Protein AF-A0A661CPG4-F1 (afdb_monomer)

Foldseek 3Di:
DPVVVVVVVVVVVVVVCVVCVVVVVVCCLAAPVPPDDDPDPCVDPVPDDPCSVVVHPDCPNNVVVVVVVVVCCCVQPNPVDDNDADDDPDPVLVVDPVSRVVRVVVD

Secondary structure (DSSP, 8-state):
--HHHHHHHHHHHHHHHGGGHHHHHHHHHHH-TTS--SSS---SGGG--TTGGGG---SHHHHHHHHHHHHHHHHHS-SSS-------SSHHHHH-HHHHHHHHHH-

pLDDT: mean 87.08, std 8.25, range [58.81, 96.44]

Structure (mmCIF, N/CA/C/O backbone):
data_AF-A0A661CPG4-F1
#
_entry.id   AF-A0A661CPG4-F1
#
loop_
_atom_site.group_PDB
_atom_site.id
_atom_site.type_symbol
_atom_site.label_atom_id
_atom_site.label_alt_id
_atom_site.label_comp_id
_atom_site.label_asym_id
_atom_site.label_entity_id
_atom_site.label_seq_id
_atom_site.pdbx_PDB_ins_code
_atom_site.Cartn_x
_atom_site.Cartn_y
_atom_site.Cartn_z
_atom_site.occupancy
_atom_site.B_iso_or_equiv
_atom_site.auth_seq_id
_atom_site.auth_comp_id
_atom_site.auth_asym_id
_atom_site.auth_atom_id
_atom_site.pdbx_PDB_model_num
ATOM 1 N N . MET A 1 1 ? -26.706 0.004 -19.960 1.00 58.81 1 MET A N 1
ATOM 2 C CA . MET A 1 1 ? -25.439 0.669 -19.594 1.00 58.81 1 MET A CA 1
ATOM 3 C C . MET A 1 1 ? -24.641 0.828 -20.866 1.00 58.81 1 MET A C 1
ATOM 5 O O . MET A 1 1 ? -24.488 -0.153 -21.580 1.00 58.81 1 MET A O 1
ATOM 9 N N . ASP A 1 2 ? -24.235 2.049 -21.197 1.00 75.50 2 ASP A N 1
ATOM 10 C CA . ASP A 1 2 ? -23.471 2.307 -22.415 1.00 75.50 2 ASP A CA 1
ATOM 11 C C . ASP A 1 2 ? -22.000 1.945 -22.174 1.00 75.50 2 ASP A C 1
ATOM 13 O O . ASP A 1 2 ? -21.234 2.707 -21.580 1.00 75.50 2 ASP A O 1
ATOM 17 N N . ASN A 1 3 ? -21.629 0.731 -22.584 1.00 86.62 3 ASN A N 1
ATOM 18 C CA . ASN A 1 3 ? -20.278 0.191 -22.422 1.00 86.62 3 ASN A CA 1
ATOM 19 C C . ASN A 1 3 ? -19.216 1.089 -23.079 1.00 86.62 3 ASN A C 1
ATOM 21 O O . ASN A 1 3 ? -18.070 1.113 -22.633 1.00 86.62 3 ASN A O 1
ATOM 25 N N . THR A 1 4 ? -19.601 1.872 -24.087 1.00 91.38 4 THR A N 1
ATOM 26 C CA . THR A 1 4 ? -18.722 2.802 -24.804 1.00 91.38 4 THR A CA 1
ATOM 27 C C . THR A 1 4 ? -18.195 3.898 -23.882 1.00 91.38 4 THR A C 1
ATOM 29 O O . THR A 1 4 ? -16.997 4.181 -23.862 1.00 91.38 4 THR A O 1
ATOM 32 N N . LEU A 1 5 ? -19.073 4.474 -23.058 1.00 92.56 5 LEU A N 1
ATOM 33 C CA . LEU A 1 5 ? -18.719 5.539 -22.123 1.00 92.56 5 LEU A CA 1
ATOM 34 C C . LEU A 1 5 ? -17.819 5.025 -20.988 1.00 92.56 5 LEU A C 1
ATOM 36 O O . LEU A 1 5 ? -16.914 5.729 -20.541 1.00 92.56 5 LEU A O 1
ATOM 40 N N . LEU A 1 6 ? -18.018 3.779 -20.548 1.00 94.31 6 LEU A N 1
ATOM 41 C CA . LEU A 1 6 ? -17.134 3.133 -19.571 1.00 94.31 6 LEU A CA 1
ATOM 42 C C . LEU A 1 6 ? -15.720 2.942 -20.128 1.00 94.31 6 LEU A C 1
ATOM 44 O O . LEU A 1 6 ? -14.752 3.277 -19.447 1.00 94.31 6 LEU A O 1
ATOM 48 N N . ILE A 1 7 ? -15.598 2.466 -21.371 1.00 95.75 7 ILE A N 1
ATOM 49 C CA . ILE A 1 7 ? -14.301 2.281 -22.036 1.00 95.75 7 ILE A CA 1
ATOM 50 C C . ILE A 1 7 ? -13.585 3.626 -22.200 1.00 95.75 7 ILE A C 1
ATOM 52 O O . ILE A 1 7 ? -12.404 3.734 -21.877 1.00 95.75 7 ILE A O 1
ATOM 56 N N . GLN A 1 8 ? -14.296 4.669 -22.635 1.00 95.12 8 GLN A N 1
ATOM 57 C CA . GLN A 1 8 ? -13.725 6.012 -22.772 1.00 95.12 8 GLN A CA 1
ATOM 58 C C . GLN A 1 8 ? -13.224 6.568 -21.432 1.00 95.12 8 GLN A C 1
ATOM 60 O O . GLN A 1 8 ? -12.108 7.084 -21.356 1.00 95.12 8 GLN A O 1
ATOM 65 N N . ASN A 1 9 ? -14.011 6.422 -20.361 1.00 95.12 9 ASN A N 1
ATOM 66 C CA . ASN A 1 9 ? -13.610 6.857 -19.024 1.00 95.12 9 ASN A CA 1
ATOM 67 C C . ASN A 1 9 ? -12.398 6.085 -18.500 1.00 95.12 9 ASN A C 1
ATOM 69 O O . ASN A 1 9 ? -11.478 6.696 -17.958 1.00 95.12 9 ASN A O 1
ATOM 73 N N . TYR A 1 10 ? -12.373 4.765 -18.688 1.00 95.50 10 TYR A N 1
ATOM 74 C CA . TYR A 1 10 ? -11.228 3.941 -18.316 1.00 95.50 10 TYR A CA 1
ATOM 75 C C . TYR A 1 10 ? -9.963 4.376 -19.058 1.00 95.50 10 TYR A C 1
ATOM 77 O O . TYR A 1 10 ? -8.939 4.609 -18.420 1.00 95.50 10 TYR A O 1
ATOM 85 N N . SER A 1 11 ? -10.033 4.544 -20.383 1.00 95.12 11 SER A N 1
ATOM 86 C CA . SER A 1 11 ? -8.882 4.974 -21.182 1.00 95.12 11 SER A CA 1
ATOM 87 C C . SER A 1 11 ? -8.360 6.336 -20.733 1.00 95.12 11 SER A C 1
ATOM 89 O O . SER A 1 11 ? -7.154 6.490 -20.558 1.00 95.12 11 SER A O 1
ATOM 91 N N . ARG A 1 12 ? -9.255 7.296 -20.459 1.00 95.50 12 ARG A N 1
ATOM 92 C CA . ARG A 1 12 ? -8.874 8.615 -19.936 1.00 95.50 12 ARG A CA 1
ATOM 93 C C . ARG A 1 12 ? -8.139 8.511 -18.596 1.00 95.50 12 ARG A C 1
ATOM 95 O O . ARG A 1 12 ? -7.035 9.033 -18.469 1.00 95.50 12 ARG A O 1
ATOM 102 N N . LEU A 1 13 ? -8.710 7.797 -17.622 1.00 95.38 13 LEU A N 1
ATOM 103 C CA . LEU A 1 13 ? -8.099 7.616 -16.298 1.00 95.38 13 LEU A CA 1
ATOM 104 C C . LEU A 1 13 ? -6.771 6.850 -16.372 1.00 95.38 13 LEU A C 1
ATOM 106 O O . LEU A 1 13 ? -5.835 7.158 -15.635 1.00 95.38 13 LEU A O 1
ATOM 110 N N . LYS A 1 14 ? -6.661 5.871 -17.279 1.00 92.75 14 LYS A N 1
ATOM 111 C CA . LYS A 1 14 ? -5.415 5.136 -17.514 1.00 92.75 14 LYS A CA 1
ATOM 112 C C . LYS A 1 14 ? -4.313 6.075 -18.007 1.00 92.75 14 LYS A C 1
ATOM 114 O O . LYS A 1 14 ? -3.217 6.028 -17.460 1.00 92.75 14 LYS A O 1
ATOM 119 N N . THR A 1 15 ? -4.614 6.948 -18.972 1.00 93.38 15 THR A N 1
ATOM 120 C CA . THR A 1 15 ? -3.666 7.955 -19.475 1.00 93.38 15 THR A CA 1
ATOM 121 C C . THR A 1 15 ? -3.236 8.934 -18.385 1.00 93.38 15 THR A C 1
ATOM 123 O O . THR A 1 1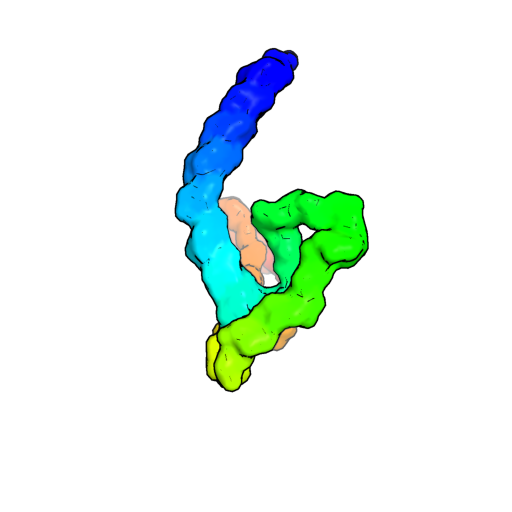5 ? -2.047 9.217 -18.259 1.00 93.38 15 THR A O 1
ATOM 126 N N . GLU A 1 16 ? -4.170 9.422 -17.565 1.00 93.31 16 GLU A N 1
ATOM 127 C CA . GLU A 1 16 ? -3.851 10.308 -16.436 1.00 93.31 16 GLU A CA 1
ATOM 128 C C . GLU A 1 16 ? -2.903 9.614 -15.436 1.00 93.31 16 GLU A C 1
ATOM 130 O O . GLU A 1 16 ? -1.909 10.200 -14.995 1.00 93.31 16 GLU A O 1
ATOM 135 N N . ARG A 1 17 ? -3.145 8.331 -15.139 1.00 91.69 17 ARG A N 1
ATOM 136 C CA . ARG A 1 17 ? -2.322 7.524 -14.227 1.00 91.69 17 ARG A CA 1
ATOM 137 C C . ARG A 1 17 ? -0.905 7.260 -14.753 1.00 91.69 17 ARG A C 1
ATOM 139 O O . ARG A 1 17 ? 0.005 7.148 -13.931 1.00 91.69 17 ARG A O 1
ATOM 146 N N . THR A 1 18 ? -0.700 7.215 -16.076 1.00 90.38 18 THR A N 1
ATOM 147 C CA . THR A 1 18 ? 0.617 6.973 -16.707 1.00 90.38 18 THR A CA 1
ATOM 148 C C . THR A 1 18 ? 1.687 7.982 -16.278 1.00 90.38 18 THR A C 1
ATOM 150 O O . THR A 1 18 ? 2.878 7.678 -16.295 1.00 90.38 18 THR A O 1
ATOM 153 N N . THR A 1 19 ? 1.286 9.169 -15.819 1.00 89.81 19 THR A N 1
ATOM 154 C CA . THR A 1 19 ? 2.201 10.175 -15.252 1.00 89.81 19 THR A CA 1
ATOM 155 C C . THR A 1 19 ? 3.051 9.641 -14.091 1.00 89.81 19 THR A C 1
ATOM 157 O O . THR A 1 19 ? 4.192 10.069 -13.928 1.00 89.81 19 THR A O 1
ATOM 160 N N . LEU A 1 20 ? 2.537 8.672 -13.324 1.00 90.81 20 LEU A N 1
ATOM 161 C CA . LEU A 1 20 ? 3.230 8.058 -12.187 1.00 90.81 20 LEU A CA 1
ATOM 162 C C . LEU A 1 20 ? 4.123 6.875 -12.581 1.00 90.81 20 LEU A C 1
ATOM 164 O O . LEU A 1 20 ? 4.902 6.402 -11.751 1.00 90.81 20 LEU A O 1
ATOM 168 N N . ASP A 1 21 ? 4.015 6.373 -13.813 1.00 90.69 21 ASP A N 1
ATOM 169 C CA . ASP A 1 21 ? 4.669 5.129 -14.240 1.00 90.69 21 ASP A CA 1
ATOM 170 C C . ASP A 1 21 ? 6.187 5.248 -14.149 1.00 90.69 21 ASP A C 1
A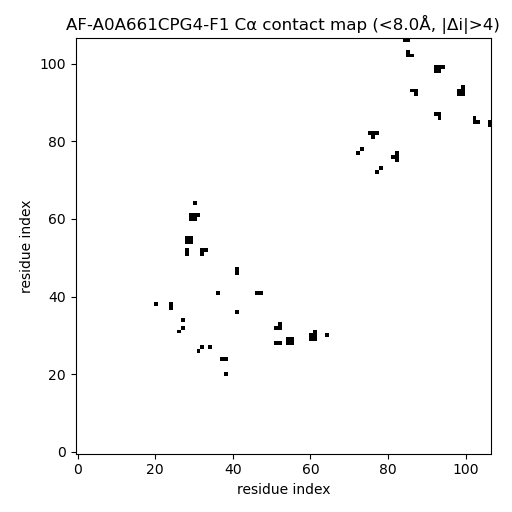TOM 172 O O . ASP A 1 21 ? 6.848 4.331 -13.675 1.00 90.69 21 ASP A O 1
ATOM 176 N N . SER A 1 22 ? 6.741 6.404 -14.521 1.00 90.12 22 SER A N 1
ATOM 177 C CA . SER A 1 22 ? 8.183 6.659 -14.452 1.00 90.12 22 SER A CA 1
ATOM 178 C C . SER A 1 22 ? 8.713 6.618 -13.014 1.00 90.12 22 SER A C 1
ATOM 180 O O . SER A 1 22 ? 9.751 6.010 -12.748 1.00 90.12 22 SER A O 1
ATOM 182 N N . THR A 1 23 ? 7.985 7.217 -12.069 1.00 92.12 23 THR A N 1
ATOM 183 C CA . THR A 1 23 ? 8.338 7.211 -10.645 1.00 92.12 23 THR A CA 1
ATOM 184 C C . THR A 1 23 ? 8.206 5.814 -10.050 1.00 92.12 23 THR A C 1
ATOM 186 O O . THR A 1 23 ? 9.097 5.363 -9.333 1.00 92.12 23 THR A O 1
ATOM 189 N N . LEU A 1 24 ? 7.122 5.105 -10.362 1.00 91.12 24 LEU A N 1
ATOM 190 C CA . LEU A 1 24 ? 6.887 3.756 -9.854 1.00 91.12 24 LEU A CA 1
ATOM 191 C C . LEU A 1 24 ? 7.882 2.747 -10.435 1.00 91.12 24 LEU A C 1
ATOM 193 O O . LEU A 1 24 ? 8.331 1.862 -9.715 1.00 91.12 24 LEU A O 1
ATOM 197 N N . GLU A 1 25 ? 8.288 2.912 -11.693 1.00 89.50 25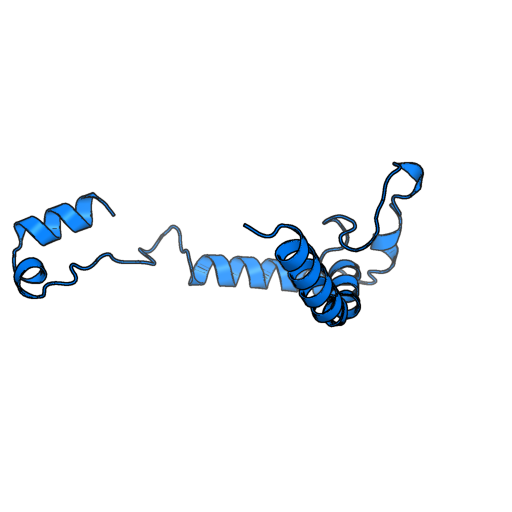 GLU A N 1
ATOM 198 C CA . GLU A 1 25 ? 9.344 2.110 -12.310 1.00 89.50 25 GLU A CA 1
ATOM 199 C C . GLU A 1 25 ? 10.705 2.369 -11.649 1.00 89.50 25 GLU A C 1
ATOM 201 O O . GLU A 1 25 ? 11.459 1.431 -11.393 1.00 89.50 25 GLU A O 1
ATOM 206 N N . ALA A 1 26 ? 11.015 3.622 -11.297 1.00 90.38 26 ALA A N 1
ATOM 207 C CA . ALA A 1 26 ? 12.223 3.942 -10.537 1.00 90.38 26 ALA A CA 1
ATOM 208 C C . ALA A 1 26 ? 12.203 3.301 -9.137 1.00 90.38 26 ALA A C 1
ATOM 210 O O . ALA A 1 26 ? 13.186 2.679 -8.731 1.00 90.38 26 ALA A O 1
ATOM 211 N N . ILE A 1 27 ? 11.074 3.385 -8.422 1.00 91.38 27 ILE A N 1
ATOM 212 C CA . ILE A 1 27 ? 10.893 2.708 -7.127 1.00 91.38 27 ILE A CA 1
ATOM 213 C C . ILE A 1 27 ? 11.081 1.200 -7.293 1.00 91.38 27 ILE A C 1
ATOM 215 O O . ILE A 1 27 ? 11.812 0.578 -6.524 1.00 91.38 27 ILE A O 1
ATOM 219 N N . ARG A 1 28 ? 10.469 0.612 -8.323 1.00 90.50 28 ARG A N 1
ATOM 220 C CA . ARG A 1 28 ? 10.587 -0.815 -8.606 1.00 90.50 28 ARG A CA 1
ATOM 221 C C . ARG A 1 28 ? 12.040 -1.232 -8.820 1.00 90.50 28 ARG A C 1
ATOM 223 O O . ARG A 1 28 ? 12.480 -2.176 -8.176 1.00 90.50 28 ARG A O 1
ATOM 230 N N . ARG A 1 29 ? 12.806 -0.493 -9.622 1.00 89.19 29 ARG A N 1
ATOM 231 C CA . ARG A 1 29 ? 14.220 -0.806 -9.896 1.00 89.19 29 ARG A CA 1
ATOM 232 C C . ARG A 1 29 ? 15.127 -0.705 -8.671 1.00 89.19 29 ARG A C 1
ATOM 234 O O . ARG A 1 29 ? 16.015 -1.536 -8.521 1.00 89.19 29 ARG A O 1
ATOM 241 N N . PHE A 1 30 ? 14.931 0.300 -7.815 1.00 91.56 30 PHE A N 1
ATOM 242 C CA . PHE A 1 30 ? 15.885 0.604 -6.736 1.00 91.56 30 PHE A CA 1
ATOM 243 C C . PHE A 1 30 ? 15.466 0.119 -5.342 1.00 91.56 30 PHE A C 1
ATOM 245 O O . PHE A 1 30 ? 16.326 -0.079 -4.488 1.00 91.56 30 PHE A O 1
ATOM 252 N N . PHE A 1 31 ? 14.171 -0.086 -5.096 1.00 92.12 31 PHE A N 1
ATOM 253 C CA . PHE A 1 31 ? 13.652 -0.477 -3.779 1.00 92.12 31 PHE A CA 1
ATOM 254 C C . PHE A 1 31 ? 13.026 -1.873 -3.768 1.00 92.12 31 PHE A C 1
ATOM 256 O O . PHE A 1 31 ? 13.054 -2.529 -2.731 1.00 92.12 31 PHE A O 1
ATOM 263 N N . VAL A 1 32 ? 12.466 -2.348 -4.887 1.00 90.31 32 VAL A N 1
ATOM 264 C CA . VAL A 1 32 ? 11.806 -3.667 -4.962 1.00 90.31 32 VAL A CA 1
ATOM 265 C C . VAL A 1 32 ? 12.112 -4.424 -6.271 1.00 90.31 32 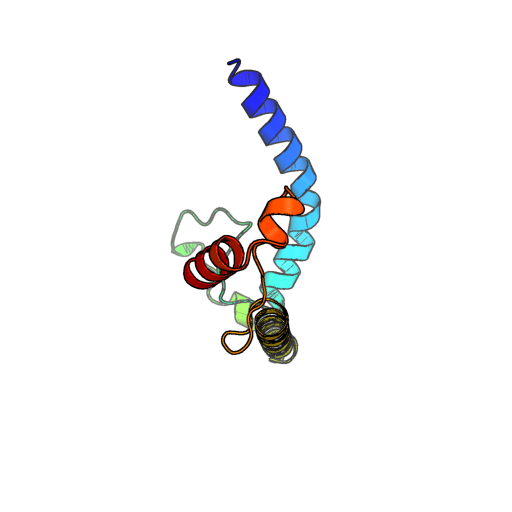VAL A C 1
ATOM 267 O O . VAL A 1 32 ? 11.185 -4.870 -6.955 1.00 90.31 32 VAL A O 1
ATOM 270 N N . PRO A 1 33 ? 13.398 -4.639 -6.622 1.00 87.44 33 PRO A N 1
ATOM 271 C CA . PRO A 1 33 ? 13.806 -5.148 -7.942 1.00 87.44 33 PRO A CA 1
ATOM 272 C C . PRO A 1 33 ? 13.261 -6.547 -8.273 1.00 87.44 33 PRO A C 1
ATOM 274 O O . PRO A 1 33 ? 13.136 -6.910 -9.439 1.00 87.44 33 PRO A O 1
ATOM 277 N N . HIS A 1 34 ? 12.903 -7.336 -7.257 1.00 81.62 34 HIS A N 1
ATOM 278 C CA . HIS A 1 34 ? 12.440 -8.718 -7.410 1.00 81.62 34 HIS A CA 1
ATOM 279 C C . HIS A 1 34 ? 10.912 -8.877 -7.465 1.00 81.62 34 HIS A C 1
ATOM 281 O O . HIS A 1 34 ? 10.430 -10.000 -7.573 1.00 81.62 34 HIS A O 1
ATOM 287 N N . ARG A 1 35 ? 10.127 -7.791 -7.385 1.00 79.94 35 ARG A N 1
ATOM 288 C CA . ARG A 1 35 ? 8.651 -7.870 -7.349 1.00 79.94 35 ARG A CA 1
ATOM 289 C C . ARG A 1 35 ? 7.973 -8.005 -8.723 1.00 79.94 35 ARG A C 1
ATOM 291 O O . ARG A 1 35 ? 6.749 -8.027 -8.777 1.00 79.94 35 ARG A O 1
ATOM 298 N N . GLY A 1 36 ? 8.747 -8.143 -9.801 1.00 74.94 36 GLY A N 1
ATOM 299 C CA . GLY A 1 36 ? 8.246 -8.301 -11.173 1.00 74.94 36 GLY A CA 1
ATOM 300 C C . GLY A 1 36 ? 8.231 -7.002 -11.985 1.00 74.94 36 GLY A C 1
ATOM 301 O O . GLY A 1 36 ? 8.563 -5.930 -11.477 1.00 74.94 36 GLY A O 1
ATOM 302 N N . GLU A 1 37 ? 7.897 -7.126 -13.270 1.00 75.94 37 GLU A N 1
ATOM 303 C CA . GLU A 1 37 ? 7.711 -6.025 -14.225 1.00 75.94 37 GLU A CA 1
ATOM 304 C C . GLU A 1 37 ? 6.239 -5.578 -14.191 1.00 75.94 37 GLU A C 1
ATOM 306 O O . GLU A 1 37 ? 5.352 -6.373 -14.488 1.00 75.94 37 GLU A O 1
ATOM 311 N N . PHE A 1 38 ? 5.958 -4.325 -13.812 1.00 76.31 38 PHE A N 1
ATOM 312 C CA . PHE A 1 38 ? 4.575 -3.825 -13.678 1.00 76.31 38 PHE A CA 1
ATOM 313 C C . PHE A 1 38 ? 4.094 -2.984 -14.866 1.00 76.31 38 PHE A C 1
ATOM 315 O O . PHE A 1 38 ? 2.891 -2.851 -15.074 1.00 76.31 38 PHE A O 1
ATOM 322 N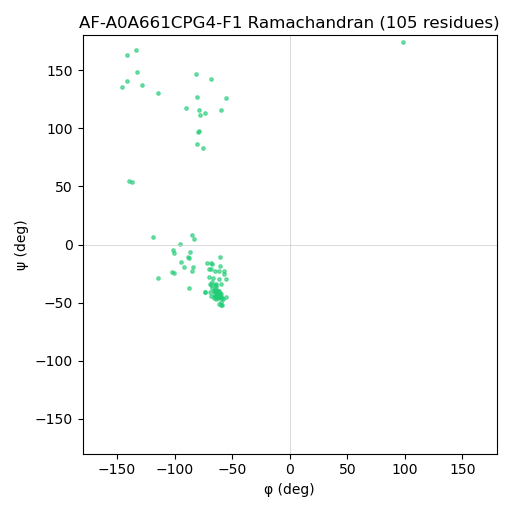 N . PHE A 1 39 ? 5.020 -2.377 -15.614 1.00 75.38 39 PHE A N 1
ATOM 323 C CA . PHE A 1 39 ? 4.710 -1.400 -16.672 1.00 75.38 39 PHE A CA 1
ATOM 324 C C . PHE A 1 39 ? 5.184 -1.838 -18.056 1.00 75.38 39 PHE A C 1
ATOM 326 O O . PHE A 1 39 ? 5.105 -1.070 -19.013 1.00 75.38 39 PHE A O 1
ATOM 333 N N . ARG A 1 40 ? 5.686 -3.068 -18.163 1.00 73.25 40 ARG A N 1
ATOM 334 C CA . ARG A 1 40 ? 6.025 -3.713 -19.426 1.00 73.25 40 ARG A CA 1
ATOM 335 C C . ARG A 1 40 ? 5.104 -4.902 -19.619 1.00 73.25 40 ARG A C 1
ATOM 337 O O . ARG A 1 40 ? 4.983 -5.733 -18.722 1.00 73.25 40 ARG A O 1
ATOM 344 N N . ASP A 1 41 ? 4.500 -4.982 -20.796 1.00 70.81 41 ASP A N 1
ATOM 345 C CA . ASP A 1 41 ? 3.758 -6.162 -21.222 1.00 70.81 41 ASP A CA 1
ATOM 346 C C . ASP A 1 41 ? 4.770 -7.247 -21.605 1.00 70.81 41 ASP A C 1
ATOM 348 O O . ASP A 1 41 ? 5.163 -7.382 -22.760 1.00 70.81 41 ASP A O 1
ATOM 352 N N . VAL A 1 42 ? 5.250 -7.975 -20.598 1.00 67.25 42 VAL A N 1
ATOM 353 C CA . VAL A 1 42 ? 6.102 -9.151 -20.786 1.00 67.25 42 VAL A CA 1
ATOM 354 C C . VAL A 1 42 ? 5.181 -10.300 -21.177 1.00 67.25 42 VAL A C 1
ATOM 356 O O . VAL A 1 42 ? 4.522 -10.902 -20.330 1.00 67.25 42 VAL A O 1
ATOM 359 N N . THR A 1 43 ? 5.079 -10.564 -22.475 1.00 70.75 43 THR A N 1
ATOM 360 C CA . THR A 1 43 ? 4.189 -11.610 -23.010 1.00 70.75 43 THR A CA 1
ATOM 361 C C . THR A 1 43 ? 4.918 -12.933 -23.212 1.00 70.75 43 THR A C 1
ATOM 363 O O . THR A 1 43 ? 4.279 -13.978 -23.340 1.00 70.75 43 THR A O 1
ATOM 366 N N . THR A 1 44 ? 6.253 -12.910 -23.186 1.00 70.75 44 THR A N 1
ATOM 367 C CA . THR A 1 44 ? 7.104 -14.097 -23.314 1.00 70.75 44 THR A CA 1
ATOM 368 C C . THR A 1 44 ? 8.207 -14.136 -22.257 1.00 70.75 44 THR A C 1
ATOM 370 O O . THR A 1 44 ? 8.732 -13.112 -21.833 1.00 70.75 44 THR A O 1
ATOM 373 N N . GLU A 1 45 ? 8.602 -15.339 -21.832 1.00 66.19 45 GLU A N 1
ATOM 374 C CA . GLU A 1 45 ? 9.619 -15.548 -20.786 1.00 66.19 45 GLU A CA 1
ATOM 375 C C . GLU A 1 45 ? 10.998 -14.968 -21.160 1.00 66.19 45 GLU A C 1
ATOM 377 O O . GLU A 1 45 ? 11.747 -14.500 -20.305 1.00 66.19 45 GLU A O 1
ATOM 382 N N . SER A 1 46 ? 11.310 -14.921 -22.457 1.00 66.12 46 SER A N 1
ATOM 383 C CA . SER A 1 46 ? 12.529 -14.324 -23.013 1.00 66.12 46 SER A CA 1
ATOM 384 C C . SER A 1 46 ? 12.614 -12.798 -22.870 1.00 66.12 46 SER A C 1
ATOM 386 O O . SER A 1 46 ? 13.702 -12.244 -23.008 1.00 66.12 46 SER A O 1
ATOM 388 N N . GLU A 1 47 ? 11.500 -12.117 -22.589 1.00 69.62 47 GLU A N 1
ATOM 389 C CA . GLU A 1 47 ? 11.454 -10.666 -22.346 1.00 69.62 47 GLU A CA 1
ATOM 390 C C . GLU A 1 47 ? 11.734 -10.306 -20.874 1.00 69.62 47 GLU A C 1
ATOM 392 O O . GLU A 1 47 ? 11.880 -9.127 -20.542 1.00 69.62 47 GLU A O 1
ATOM 397 N N . VAL A 1 48 ? 11.842 -11.304 -19.985 1.00 70.88 48 VAL A N 1
ATOM 398 C CA . VAL A 1 48 ? 12.151 -11.098 -18.565 1.00 70.88 48 VAL A CA 1
ATOM 399 C C . VAL A 1 48 ? 13.626 -10.731 -18.400 1.00 70.88 48 VAL A C 1
ATOM 401 O O . VAL A 1 48 ? 14.529 -11.549 -18.596 1.00 70.88 48 VAL A O 1
ATOM 404 N N . ASP A 1 49 ? 13.889 -9.495 -17.975 1.00 73.81 49 ASP A N 1
ATOM 405 C CA . ASP A 1 49 ? 15.240 -9.052 -17.640 1.00 73.81 49 ASP A CA 1
ATOM 406 C C . ASP A 1 49 ? 15.644 -9.510 -16.230 1.00 73.81 49 ASP A C 1
ATOM 408 O O . ASP A 1 49 ? 15.550 -8.780 -15.241 1.00 73.81 49 ASP A O 1
ATOM 412 N N . TRP A 1 50 ? 16.174 -10.731 -16.141 1.00 72.25 50 TRP A N 1
ATOM 413 C CA . TRP A 1 50 ? 16.737 -11.296 -14.907 1.00 72.25 50 TRP A CA 1
ATOM 414 C C . TRP A 1 50 ? 17.927 -10.502 -14.339 1.00 72.25 50 TRP A C 1
ATOM 416 O O . TRP A 1 50 ? 18.407 -10.790 -13.241 1.00 72.25 50 TRP A O 1
ATOM 426 N N . ARG A 1 51 ? 18.468 -9.535 -15.091 1.00 77.50 51 ARG A N 1
ATOM 427 C CA . ARG A 1 51 ? 19.672 -8.774 -14.741 1.00 77.50 51 ARG A CA 1
ATOM 428 C C . ARG A 1 51 ? 19.356 -7.389 -14.188 1.00 77.50 51 ARG A C 1
ATOM 430 O O . ARG A 1 51 ? 20.291 -6.729 -13.738 1.00 77.50 51 ARG A O 1
ATOM 437 N N . ASP A 1 52 ? 18.094 -6.966 -14.169 1.00 77.38 52 ASP A N 1
ATOM 438 C CA . ASP A 1 52 ? 17.707 -5.609 -13.759 1.00 77.38 52 ASP A CA 1
ATOM 439 C C . ASP A 1 52 ? 18.124 -5.293 -12.308 1.00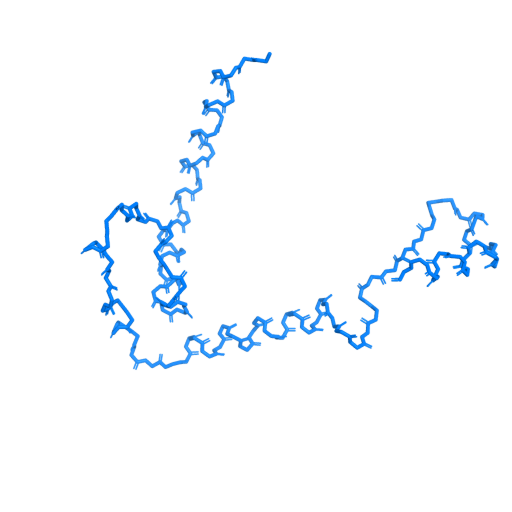 77.38 52 ASP A C 1
ATOM 441 O O . ASP A 1 52 ? 18.618 -4.203 -12.017 1.00 77.38 52 ASP A O 1
ATOM 445 N N . ALA A 1 53 ? 18.100 -6.297 -11.423 1.00 78.25 53 ALA A N 1
ATOM 446 C CA . ALA A 1 53 ? 18.572 -6.181 -10.040 1.00 78.25 53 ALA A CA 1
ATOM 447 C C . ALA A 1 53 ? 20.064 -5.800 -9.905 1.00 78.25 53 ALA A C 1
ATOM 449 O O . ALA A 1 53 ? 20.472 -5.304 -8.859 1.00 78.25 53 ALA A O 1
ATOM 450 N N . ARG A 1 54 ? 20.892 -5.961 -10.953 1.00 83.31 54 ARG A N 1
ATOM 451 C CA . ARG A 1 54 ? 22.311 -5.537 -10.937 1.00 83.31 54 ARG A CA 1
ATOM 452 C C . ARG A 1 54 ? 22.495 -4.024 -10.897 1.00 83.31 54 ARG A C 1
ATOM 454 O O . ARG A 1 54 ? 23.602 -3.558 -10.653 1.00 83.31 54 ARG A O 1
ATOM 461 N N . ARG A 1 55 ? 21.447 -3.256 -11.203 1.00 83.50 55 ARG A N 1
ATOM 462 C CA . ARG A 1 55 ? 21.474 -1.789 -11.127 1.00 83.50 55 ARG A CA 1
ATOM 463 C C . ARG A 1 55 ? 21.486 -1.282 -9.689 1.00 83.50 55 ARG A C 1
ATOM 465 O O . ARG A 1 55 ? 21.802 -0.118 -9.462 1.00 83.50 55 ARG A O 1
ATOM 472 N N . VAL A 1 56 ? 21.144 -2.143 -8.734 1.00 88.19 56 VAL A N 1
ATOM 473 C CA . VAL A 1 56 ? 21.210 -1.846 -7.309 1.00 88.19 56 VAL A CA 1
ATOM 474 C C . VAL A 1 56 ? 22.664 -1.960 -6.858 1.00 88.19 56 VAL A C 1
ATOM 476 O O . VAL A 1 56 ? 23.239 -3.045 -6.858 1.00 88.19 56 VAL A O 1
ATOM 479 N N . PHE A 1 57 ? 23.264 -0.825 -6.500 1.00 89.69 57 PHE A N 1
ATOM 480 C CA . PHE A 1 57 ? 24.641 -0.776 -6.006 1.00 89.69 57 PHE A CA 1
ATOM 481 C C . PHE A 1 57 ? 24.752 -1.313 -4.571 1.00 89.69 57 PHE A C 1
ATOM 483 O O . PHE A 1 57 ? 25.683 -2.052 -4.259 1.00 89.69 57 PHE A O 1
ATOM 490 N N . ASP A 1 58 ? 23.792 -0.967 -3.707 1.00 91.56 58 ASP A N 1
ATOM 491 C CA . ASP A 1 58 ? 23.742 -1.383 -2.307 1.00 91.56 58 ASP A CA 1
ATOM 492 C C . ASP A 1 58 ? 22.308 -1.698 -1.832 1.00 91.56 58 ASP A C 1
ATOM 494 O O . ASP A 1 58 ? 21.311 -1.324 -2.444 1.00 91.56 58 ASP A O 1
ATOM 498 N N . ASN A 1 59 ? 22.187 -2.406 -0.706 1.00 92.31 59 ASN A N 1
ATOM 499 C CA . ASN A 1 59 ? 20.896 -2.875 -0.184 1.00 92.31 59 ASN A CA 1
ATOM 500 C C . ASN A 1 59 ? 20.156 -1.831 0.686 1.00 92.31 59 ASN A C 1
ATOM 502 O O . ASN A 1 59 ? 19.166 -2.149 1.355 1.00 92.31 59 ASN A O 1
ATOM 506 N N . THR A 1 60 ? 20.632 -0.585 0.748 1.00 94.25 60 THR A N 1
ATOM 507 C CA . THR A 1 60 ? 20.093 0.427 1.672 1.00 94.25 60 THR A CA 1
ATOM 508 C C . THR A 1 60 ? 18.638 0.768 1.352 1.00 94.25 60 THR A C 1
ATOM 510 O O . THR A 1 60 ? 1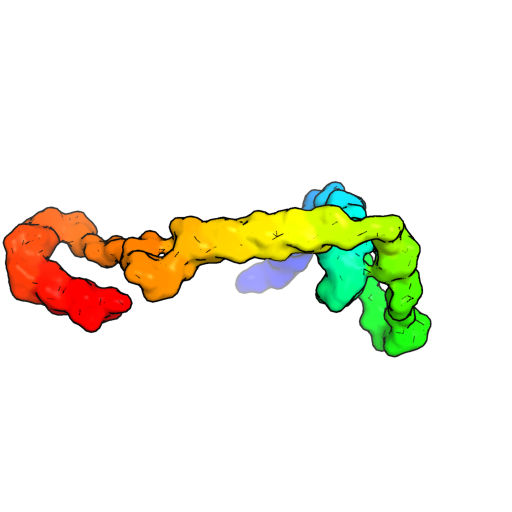7.801 0.780 2.256 1.00 94.25 60 THR A O 1
ATOM 513 N N . GLY A 1 61 ? 18.309 0.982 0.073 1.00 92.88 61 GLY A N 1
ATOM 514 C CA . GLY A 1 61 ? 16.940 1.286 -0.360 1.00 92.88 61 GLY A CA 1
ATOM 515 C C . GLY A 1 61 ? 15.963 0.155 -0.036 1.00 92.88 61 GLY A C 1
ATOM 516 O O . GLY A 1 61 ? 14.958 0.373 0.639 1.00 92.88 61 GLY A O 1
ATOM 517 N N . ILE A 1 62 ? 16.311 -1.068 -0.437 1.00 93.94 62 ILE A N 1
ATOM 518 C CA . ILE A 1 62 ? 15.498 -2.274 -0.223 1.00 93.94 62 ILE A CA 1
ATOM 519 C C . ILE A 1 62 ? 15.250 -2.506 1.275 1.00 93.94 62 ILE A C 1
ATOM 521 O O . ILE A 1 62 ? 14.105 -2.601 1.714 1.00 93.94 62 ILE A O 1
ATOM 525 N N . SER A 1 63 ? 16.311 -2.521 2.090 1.00 95.38 63 SER A N 1
ATOM 526 C CA . SER A 1 63 ? 16.180 -2.745 3.537 1.00 95.38 63 SER A CA 1
ATOM 527 C C . SER A 1 63 ? 15.391 -1.642 4.249 1.00 95.38 63 SER A C 1
ATOM 529 O O . SER A 1 63 ? 14.661 -1.923 5.202 1.00 95.38 63 SER A O 1
ATOM 531 N N . SER A 1 64 ? 15.497 -0.394 3.791 1.00 95.69 64 SER A N 1
ATOM 532 C CA . SER A 1 64 ? 14.717 0.722 4.335 1.00 95.69 64 SER A CA 1
ATOM 533 C C . SER A 1 64 ? 13.234 0.597 3.990 1.00 95.69 64 SER A C 1
ATOM 535 O O . SER A 1 64 ? 12.393 0.828 4.859 1.00 95.69 64 SER A O 1
ATOM 537 N N . ALA A 1 65 ? 12.904 0.187 2.761 1.00 95.06 65 ALA A N 1
ATOM 538 C CA . ALA A 1 65 ? 11.524 -0.054 2.347 1.00 95.06 65 ALA A CA 1
ATOM 539 C C . ALA A 1 65 ? 10.872 -1.185 3.156 1.00 95.06 65 ALA A C 1
ATOM 541 O O . ALA A 1 65 ? 9.757 -1.009 3.646 1.00 95.06 65 ALA A O 1
ATOM 542 N N . ASP A 1 66 ? 11.577 -2.300 3.368 1.00 94.44 66 ASP A N 1
ATOM 543 C CA . ASP A 1 66 ? 11.072 -3.411 4.183 1.00 94.44 66 ASP A CA 1
ATOM 544 C C . ASP A 1 66 ? 10.864 -3.005 5.647 1.00 94.44 66 ASP A C 1
ATOM 546 O O . ASP A 1 66 ? 9.820 -3.293 6.236 1.00 94.44 66 ASP A O 1
ATOM 550 N N . ARG A 1 67 ? 11.821 -2.279 6.242 1.00 96.44 67 ARG A N 1
ATOM 551 C CA . ARG A 1 67 ? 11.687 -1.765 7.617 1.00 96.44 67 ARG A CA 1
ATOM 552 C C . ARG A 1 67 ? 10.510 -0.808 7.756 1.00 96.44 67 ARG A C 1
ATOM 554 O O . ARG A 1 67 ? 9.776 -0.891 8.740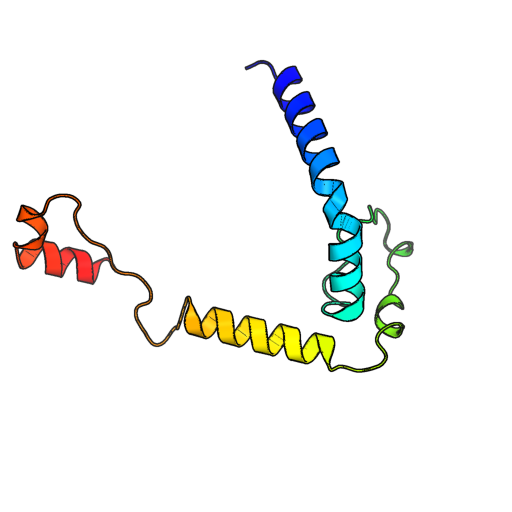 1.00 96.44 67 ARG A O 1
ATOM 561 N N . LEU A 1 68 ? 10.321 0.082 6.783 1.00 95.44 68 LEU A N 1
ATOM 562 C CA . LEU A 1 68 ? 9.193 1.006 6.766 1.00 95.44 68 LEU A CA 1
ATOM 563 C C . LEU A 1 68 ? 7.868 0.250 6.647 1.00 95.44 68 LEU A C 1
ATOM 565 O O . LEU A 1 68 ? 6.956 0.513 7.425 1.00 95.44 68 LEU A O 1
ATOM 569 N N . ALA A 1 69 ? 7.769 -0.715 5.730 1.00 94.56 69 AL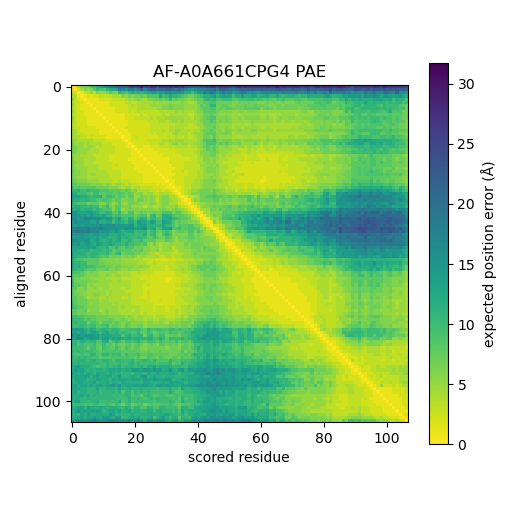A A N 1
ATOM 570 C CA . ALA A 1 69 ? 6.569 -1.530 5.559 1.00 94.56 69 ALA A CA 1
ATOM 571 C C . ALA A 1 69 ? 6.218 -2.303 6.840 1.00 94.56 69 ALA A C 1
ATOM 573 O O . ALA A 1 69 ? 5.071 -2.263 7.284 1.00 94.56 69 ALA A O 1
ATOM 574 N N . ALA A 1 70 ? 7.208 -2.932 7.481 1.00 94.06 70 ALA A N 1
ATOM 575 C CA . ALA A 1 70 ? 7.023 -3.626 8.752 1.00 94.06 70 ALA A CA 1
ATOM 576 C C . ALA A 1 70 ? 6.572 -2.674 9.873 1.00 94.06 70 ALA A C 1
ATOM 578 O O . ALA A 1 70 ? 5.695 -3.015 10.669 1.00 94.06 70 ALA A O 1
ATOM 579 N N . ASN A 1 71 ? 7.134 -1.462 9.927 1.00 94.25 71 ASN A N 1
ATOM 580 C CA . ASN A 1 71 ? 6.732 -0.453 10.902 1.00 94.25 71 ASN A CA 1
ATOM 581 C C . ASN A 1 71 ? 5.288 0.019 10.676 1.00 94.25 71 ASN A C 1
ATOM 583 O O . ASN A 1 71 ? 4.505 0.039 11.621 1.00 94.25 71 ASN A O 1
ATOM 587 N N . VAL A 1 72 ? 4.915 0.317 9.429 1.00 94.56 72 VAL A N 1
ATOM 588 C CA . VAL A 1 72 ? 3.550 0.714 9.051 1.00 94.56 72 VAL A CA 1
ATOM 589 C C . VAL A 1 72 ? 2.551 -0.392 9.379 1.00 94.56 72 VAL A C 1
ATOM 591 O O . VAL A 1 72 ? 1.513 -0.118 9.974 1.00 94.56 72 VAL A O 1
ATOM 594 N N . GLN A 1 73 ? 2.871 -1.646 9.054 1.00 93.31 73 GLN A N 1
ATOM 595 C CA . GLN A 1 73 ? 2.016 -2.787 9.376 1.00 93.31 73 GLN A CA 1
ATOM 596 C C . GLN A 1 73 ? 1.839 -2.952 10.890 1.00 93.31 73 GLN A C 1
ATOM 598 O O . GLN A 1 73 ? 0.722 -3.162 11.359 1.00 93.31 73 GLN A O 1
ATOM 603 N N . SER A 1 74 ? 2.922 -2.828 11.658 1.00 90.56 74 SER A N 1
ATOM 604 C CA . SER A 1 74 ? 2.869 -2.899 13.121 1.00 90.56 74 SER A CA 1
ATOM 605 C C . SER A 1 74 ? 2.046 -1.753 13.723 1.00 90.56 74 SER A C 1
ATOM 607 O O . SER A 1 74 ? 1.288 -1.971 14.665 1.00 90.56 74 SER A O 1
ATOM 609 N N . ALA A 1 75 ? 2.148 -0.547 13.156 1.00 90.19 75 ALA A N 1
ATOM 610 C CA . ALA A 1 75 ? 1.423 0.630 13.625 1.00 90.19 75 ALA A CA 1
ATOM 611 C C . ALA A 1 75 ? -0.075 0.601 13.272 1.00 90.19 75 ALA A C 1
ATOM 613 O O . ALA A 1 75 ? -0.899 0.990 14.096 1.00 90.19 75 ALA A O 1
ATOM 614 N N . LEU A 1 76 ? -0.435 0.159 12.063 1.00 90.75 76 LEU A N 1
ATOM 615 C CA . LEU A 1 76 ? -1.818 0.184 11.572 1.00 90.75 76 LEU A CA 1
ATOM 616 C C . LEU A 1 76 ? -2.618 -1.062 11.941 1.00 90.75 76 LEU A C 1
ATOM 618 O O . LEU A 1 76 ? -3.811 -0.966 12.198 1.00 90.75 76 LEU A O 1
ATOM 622 N N . THR A 1 77 ? -1.982 -2.229 11.919 1.00 91.19 77 THR A N 1
ATOM 623 C CA . THR A 1 77 ? -2.645 -3.529 12.070 1.00 91.19 77 THR A CA 1
ATOM 624 C C . THR A 1 77 ? -1.827 -4.412 12.994 1.00 91.19 77 THR A C 1
ATOM 626 O O . THR A 1 77 ? -1.418 -5.516 12.630 1.00 91.19 77 THR A O 1
ATOM 629 N N . SER A 1 78 ? -1.524 -3.890 14.183 1.00 84.75 78 SER A N 1
ATOM 630 C CA . SER A 1 78 ? -0.798 -4.652 15.191 1.00 84.75 78 SER A CA 1
ATOM 631 C C . SER A 1 78 ? -1.543 -5.962 15.483 1.00 84.75 78 SER A C 1
ATOM 633 O O . SER A 1 78 ? -2.718 -5.911 15.845 1.00 84.75 78 SER A O 1
ATOM 635 N N . PRO A 1 79 ? -0.897 -7.137 15.385 1.00 80.69 79 PRO A N 1
ATOM 636 C CA . PRO A 1 79 ? -1.511 -8.396 15.810 1.00 80.69 79 PRO A CA 1
ATOM 637 C C . PRO A 1 79 ? -1.768 -8.439 17.323 1.00 80.69 79 PRO A C 1
ATOM 639 O O . PRO A 1 79 ? -2.605 -9.203 17.792 1.00 80.69 79 PRO A O 1
ATOM 642 N N . SER A 1 80 ? -1.027 -7.630 18.086 1.00 84.88 80 SER A N 1
ATOM 643 C CA . SER A 1 80 ? -1.032 -7.643 19.550 1.00 84.88 80 SER A CA 1
ATOM 644 C C . SER A 1 80 ? -2.044 -6.677 20.166 1.00 84.88 80 SER A C 1
ATOM 646 O O . SER A 1 80 ? -2.379 -6.817 21.340 1.00 84.88 80 SER A O 1
ATOM 648 N N . LEU A 1 81 ? -2.507 -5.676 19.412 1.00 84.44 81 LEU A N 1
ATOM 649 C CA . LEU A 1 81 ? -3.415 -4.633 19.893 1.00 84.44 81 LEU A CA 1
ATOM 650 C C . LEU A 1 81 ? -4.614 -4.513 18.953 1.00 84.44 81 LEU A C 1
ATOM 652 O O . LEU A 1 81 ? -4.450 -4.480 17.735 1.00 84.44 81 LEU A O 1
ATOM 656 N N . LYS A 1 82 ? -5.821 -4.383 19.518 1.00 84.31 82 LYS A N 1
ATOM 657 C CA . LYS A 1 82 ? -7.023 -4.067 18.733 1.00 84.31 82 LYS A CA 1
ATOM 658 C C . LYS A 1 82 ? -6.817 -2.725 18.024 1.00 84.31 82 LYS A C 1
ATOM 660 O O . LYS A 1 82 ? -6.662 -1.694 18.675 1.00 84.31 82 LYS A O 1
ATOM 665 N N . TRP A 1 83 ? -6.784 -2.760 16.694 1.00 86.81 83 TRP A N 1
ATOM 666 C CA . TRP A 1 83 ? -6.503 -1.603 15.836 1.00 86.81 83 TRP A CA 1
ATOM 667 C C . TRP A 1 83 ? -7.765 -0.969 15.232 1.00 86.81 83 TRP A C 1
ATOM 669 O O . TRP A 1 83 ? -7.705 0.106 14.640 1.00 86.81 83 TRP A O 1
ATOM 679 N N . PHE A 1 84 ? -8.924 -1.597 15.417 1.00 88.00 84 PHE A N 1
ATOM 680 C CA . PHE A 1 84 ? -10.232 -1.007 15.157 1.00 88.00 84 PHE A CA 1
ATOM 681 C C . PHE A 1 84 ? -11.159 -1.296 16.338 1.00 88.00 84 PHE A C 1
ATOM 683 O O . PHE A 1 84 ? -10.818 -2.094 17.204 1.00 88.00 84 PHE A O 1
ATOM 690 N N . LYS A 1 85 ? -12.303 -0.607 16.382 1.00 87.94 85 LYS A N 1
ATOM 691 C CA . LYS A 1 85 ? -13.406 -0.913 17.293 1.00 87.94 85 LYS A CA 1
ATOM 692 C C . LYS A 1 85 ? -14.731 -0.609 16.619 1.00 87.94 85 LYS A C 1
ATOM 694 O O . LYS A 1 85 ? -14.890 0.447 16.003 1.00 87.94 85 LYS A O 1
ATOM 699 N N . TRP A 1 86 ? -15.697 -1.508 16.750 1.00 89.56 86 TRP A N 1
ATOM 700 C CA . TRP A 1 86 ? -17.057 -1.248 16.292 1.00 89.56 86 TRP A CA 1
ATOM 701 C C . TRP A 1 86 ? -17.839 -0.419 17.316 1.00 89.56 86 TRP A C 1
ATOM 703 O O . TRP A 1 86 ? -17.651 -0.531 18.528 1.00 89.56 86 TRP A O 1
ATOM 713 N N . ARG A 1 87 ? -18.742 0.432 16.820 1.00 90.06 87 ARG A N 1
ATOM 714 C CA . ARG A 1 87 ? -19.662 1.241 17.630 1.00 90.06 87 ARG A CA 1
ATOM 715 C C . ARG A 1 87 ? -21.019 1.298 16.936 1.00 90.06 87 ARG A C 1
ATOM 717 O O . ARG A 1 87 ? -21.079 1.450 15.716 1.00 90.06 87 ARG A O 1
ATOM 724 N N . PHE A 1 88 ? -22.107 1.235 17.700 1.00 91.06 88 PHE A N 1
ATOM 725 C CA . PHE A 1 88 ? -23.437 1.467 17.142 1.00 91.06 88 PHE A CA 1
ATOM 726 C C . PHE A 1 88 ? -23.596 2.934 16.734 1.00 91.06 88 PHE A C 1
ATOM 728 O O . PHE A 1 88 ? -23.129 3.837 17.430 1.00 91.06 88 PHE A O 1
ATOM 735 N N . ARG A 1 89 ? -24.293 3.187 15.620 1.00 91.94 89 ARG A N 1
ATOM 736 C CA . ARG A 1 89 ? -24.632 4.561 15.208 1.00 91.94 89 ARG A CA 1
ATOM 737 C C . ARG A 1 89 ? -25.572 5.241 16.209 1.00 91.94 89 ARG A C 1
ATOM 739 O O . ARG A 1 89 ? -25.441 6.436 16.440 1.00 91.94 89 ARG A O 1
ATOM 746 N N . ASP A 1 90 ? -26.485 4.480 16.810 1.00 92.25 90 ASP A N 1
ATOM 747 C CA . ASP A 1 90 ? -27.377 4.965 17.864 1.00 92.25 90 ASP A CA 1
ATOM 748 C C . ASP A 1 90 ? -26.655 4.991 19.223 1.00 92.25 90 ASP A C 1
ATOM 750 O O . ASP A 1 90 ? -26.087 3.995 19.679 1.00 92.25 90 ASP A O 1
ATOM 754 N N . ASN A 1 91 ? -26.688 6.145 19.889 1.00 89.50 91 ASN A N 1
ATOM 755 C CA . ASN A 1 91 ? -26.062 6.346 21.190 1.00 89.50 91 ASN A CA 1
ATOM 756 C C . ASN A 1 91 ? -26.767 5.591 22.322 1.00 89.50 91 ASN A C 1
ATOM 758 O O . ASN A 1 91 ? -26.086 5.185 23.261 1.00 89.50 91 ASN A O 1
ATOM 762 N N . ASN A 1 92 ? -28.072 5.330 22.222 1.00 90.38 92 ASN A N 1
ATOM 763 C CA . ASN A 1 92 ? -28.803 4.594 23.258 1.00 90.38 92 ASN A CA 1
ATOM 764 C C . ASN A 1 92 ? -28.352 3.128 23.336 1.00 90.38 92 ASN A C 1
ATOM 766 O O . ASN A 1 92 ? -28.187 2.575 24.422 1.00 90.38 92 ASN A O 1
ATOM 770 N N . LEU A 1 93 ? -28.064 2.517 22.184 1.00 87.56 93 LEU A N 1
ATOM 771 C CA . LEU A 1 93 ? -27.528 1.155 22.099 1.00 87.56 93 LEU A CA 1
ATOM 772 C C . LEU A 1 93 ? -26.102 1.051 22.652 1.00 87.56 93 LEU A C 1
ATOM 774 O O . LEU A 1 93 ? -25.755 0.040 23.253 1.00 87.56 93 LEU A O 1
ATOM 778 N N . ASN A 1 94 ? -25.297 2.110 22.526 1.00 86.94 94 ASN A N 1
ATOM 779 C CA . ASN A 1 94 ? -23.956 2.151 23.116 1.00 86.94 94 ASN A CA 1
ATOM 780 C C . ASN A 1 94 ? -23.974 2.209 24.660 1.00 86.94 94 ASN A C 1
ATOM 782 O O . ASN A 1 94 ? -22.970 1.863 25.283 1.00 86.94 94 ASN A O 1
ATOM 786 N N . LEU A 1 95 ? -25.087 2.638 25.274 1.00 89.12 95 LEU A N 1
ATOM 787 C CA . LEU A 1 95 ? -25.279 2.651 26.732 1.00 89.12 95 LEU A CA 1
ATOM 788 C C . LEU A 1 95 ? -25.762 1.298 27.275 1.00 89.12 95 LEU A C 1
ATOM 790 O O . LEU A 1 95 ? -25.624 1.026 28.467 1.00 89.12 95 LEU A O 1
ATOM 794 N N . ASN A 1 96 ? -26.314 0.437 26.416 1.00 92.25 96 ASN A N 1
ATOM 795 C CA . ASN A 1 96 ? -26.769 -0.889 26.808 1.00 92.25 96 ASN A CA 1
ATOM 796 C C . ASN A 1 96 ? -25.579 -1.854 26.912 1.00 92.25 96 ASN A C 1
ATOM 798 O O . ASN A 1 96 ? -24.934 -2.186 25.914 1.00 92.25 96 ASN A O 1
ATOM 802 N N . HIS A 1 97 ? -25.322 -2.342 28.126 1.00 91.12 97 HIS A N 1
ATOM 803 C CA . HIS A 1 97 ? -24.226 -3.266 28.408 1.00 91.12 97 HIS A CA 1
ATOM 804 C C . HIS A 1 97 ? -24.279 -4.531 27.538 1.00 91.12 97 HIS A C 1
ATOM 806 O O . HIS A 1 97 ? -23.272 -4.896 26.942 1.00 91.12 97 HIS A O 1
ATOM 812 N N . ASN A 1 98 ? -25.454 -5.148 27.380 1.00 92.31 98 ASN A N 1
ATOM 813 C CA . ASN A 1 98 ? -25.593 -6.391 26.615 1.00 92.31 98 ASN A CA 1
ATOM 814 C C . ASN A 1 98 ? -25.280 -6.187 25.128 1.00 92.31 98 ASN A C 1
ATOM 816 O O . ASN A 1 98 ? -24.616 -7.021 24.516 1.00 92.31 98 ASN A O 1
ATOM 820 N N . ALA A 1 99 ? -25.722 -5.064 24.557 1.00 88.56 99 ALA A N 1
ATOM 821 C CA . ALA A 1 99 ? -25.449 -4.735 23.160 1.00 88.56 99 ALA A CA 1
ATOM 822 C C . ALA A 1 99 ? -23.949 -4.502 22.925 1.00 88.56 99 ALA A C 1
ATOM 824 O O . ALA A 1 99 ? -23.397 -4.973 21.931 1.00 88.56 99 ALA A O 1
ATOM 825 N N . LYS A 1 100 ? -23.274 -3.819 23.858 1.00 89.50 100 LYS A N 1
ATOM 826 C CA . LYS A 1 100 ? -21.827 -3.590 23.796 1.00 89.50 100 LYS A CA 1
ATOM 827 C C . LYS A 1 100 ? -21.034 -4.892 23.929 1.00 89.50 100 LYS A C 1
ATOM 829 O O . LYS A 1 100 ? -20.123 -5.110 23.140 1.00 89.50 100 LYS A O 1
ATOM 834 N N . THR A 1 101 ? -21.407 -5.762 24.866 1.00 90.56 101 THR A N 1
ATOM 835 C CA . THR A 1 101 ? -20.757 -7.067 25.057 1.00 90.56 101 THR A CA 1
ATOM 836 C C . THR A 1 101 ? -20.927 -7.963 23.832 1.00 90.56 101 THR A C 1
ATOM 838 O O . THR A 1 101 ? -19.977 -8.618 23.418 1.00 90.56 101 THR A O 1
ATOM 841 N N . TRP A 1 102 ? -22.109 -7.958 23.203 1.00 91.31 102 TRP A N 1
ATOM 842 C CA . TRP A 1 102 ? -22.323 -8.670 21.941 1.00 91.31 102 TRP A CA 1
ATOM 843 C C . TRP A 1 102 ? -21.419 -8.132 20.825 1.00 91.31 102 TRP A C 1
ATOM 845 O O . TRP A 1 102 ? -20.778 -8.908 20.124 1.00 91.31 102 TRP A O 1
ATOM 855 N N . LEU A 1 103 ? -21.310 -6.806 20.700 1.00 91.12 103 LEU A N 1
ATOM 856 C CA . LEU A 1 103 ? -20.473 -6.172 19.684 1.00 91.12 103 LEU A CA 1
ATOM 857 C C . LEU A 1 103 ? -18.981 -6.484 19.876 1.00 91.12 103 LEU A C 1
ATOM 859 O O . LEU A 1 103 ? -18.286 -6.733 18.900 1.00 91.12 103 LEU A O 1
ATOM 863 N N . GLU A 1 104 ? -18.510 -6.497 21.124 1.00 88.56 104 GLU A N 1
ATOM 864 C CA . GLU A 1 104 ? -17.127 -6.848 21.478 1.00 88.56 104 GLU A CA 1
ATOM 865 C C . GLU A 1 104 ? -16.820 -8.343 21.281 1.00 88.56 104 GLU A C 1
ATOM 867 O O . GLU A 1 104 ? -15.651 -8.695 21.156 1.00 88.56 104 GLU A O 1
ATOM 872 N N . ALA A 1 105 ? -17.839 -9.211 21.242 1.00 88.81 105 ALA A N 1
ATOM 873 C CA . ALA A 1 105 ? -17.695 -10.639 20.943 1.00 88.81 105 ALA A CA 1
ATOM 874 C C . ALA A 1 105 ? -17.682 -10.950 19.435 1.00 88.81 105 ALA A C 1
ATOM 876 O O . ALA A 1 105 ? -17.204 -12.010 19.035 1.00 88.81 105 ALA A O 1
ATOM 877 N N . CYS A 1 106 ? -18.243 -10.066 18.606 1.00 86.38 106 CYS A N 1
ATOM 878 C CA . CYS A 1 106 ? -18.182 -10.183 17.147 1.00 86.38 106 CYS A CA 1
ATOM 879 C C . CYS A 1 106 ? -16.934 -9.521 16.536 1.00 86.38 106 CYS A C 1
ATOM 881 O O . CYS A 1 106 ? -16.690 -9.698 15.343 1.00 86.38 106 CYS A O 1
ATOM 883 N N . GLU A 1 107 ? -16.202 -8.746 17.338 1.00 76.88 107 GLU A N 1
ATOM 884 C CA . GLU A 1 107 ? -14.910 -8.133 17.013 1.00 76.88 107 GLU A CA 1
ATOM 885 C C . GLU A 1 107 ? -13.757 -9.135 17.144 1.00 76.88 107 GLU A C 1
ATOM 887 O O . GLU A 1 107 ? -12.945 -9.200 16.195 1.00 76.88 107 GLU A O 1
#

Radius of gyration: 23.18 Å; Cα contacts (8 Å, |Δi|>4): 43; chains: 1; bounding box: 53×26×53 Å

Solvent-accessible surface area (backbone atoms only — not comparable to full-atom values): 6667 Å² total; per-residue (Å²): 132,69,65,65,61,53,52,52,52,49,52,52,54,51,59,64,53,52,74,48,46,65,60,51,49,50,46,34,48,55,43,42,50,84,78,66,78,88,89,56,91,68,87,50,80,88,67,60,69,87,62,56,52,70,74,43,89,66,65,63,49,32,54,50,50,53,53,50,52,52,49,51,43,50,72,62,59,28,92,89,46,87,66,73,81,91,77,66,91,52,68,72,54,63,70,36,63,69,57,44,54,53,53,66,71,75,104

Sequence (107 aa):
MDNTLLIQNYSRLKTERTTLDSTLEAIRRFFVPHRGEFFRDVTTESEVDWRDARRVFDNTGISSADRLAANVQSALTSPSLKWFKWRFRDNNLNLNHNAKTWLEACE

Mean predicted aligned error: 7.68 Å